Protein AF-A0A5P0DMQ8-F1 (afdb_monomer)

Structure (mmCIF, N/CA/C/O backbone):
data_AF-A0A5P0DMQ8-F1
#
_entry.id   AF-A0A5P0DMQ8-F1
#
loop_
_atom_site.group_PDB
_atom_site.id
_atom_site.type_symbol
_atom_site.label_atom_id
_atom_site.label_alt_id
_atom_site.label_comp_id
_atom_site.label_asym_id
_atom_site.label_entity_id
_atom_site.label_seq_id
_atom_site.pdbx_PDB_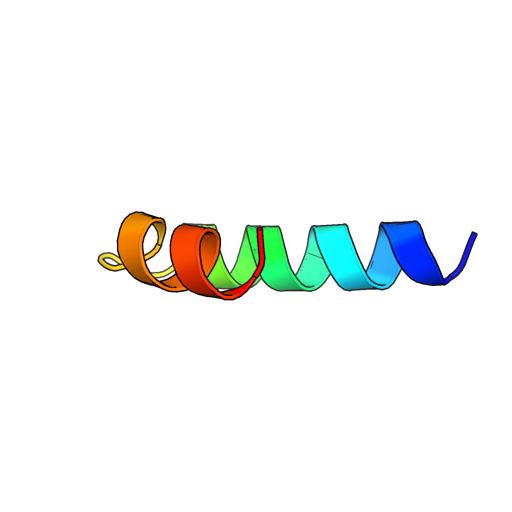ins_code
_atom_site.Cartn_x
_atom_site.Cartn_y
_atom_site.Cartn_z
_atom_site.occupancy
_atom_site.B_iso_or_equiv
_atom_site.auth_seq_id
_atom_site.auth_comp_id
_atom_site.auth_asym_id
_atom_site.auth_atom_id
_atom_site.pdbx_PDB_model_num
ATOM 1 N N . TYR A 1 1 ? 6.081 -1.989 -19.048 1.00 59.69 1 TYR A N 1
ATOM 2 C CA . TYR A 1 1 ? 6.514 -1.172 -17.893 1.00 59.69 1 TYR A CA 1
ATOM 3 C C . TYR A 1 1 ? 5.408 -0.268 -17.327 1.00 59.69 1 TYR A C 1
ATOM 5 O O . TYR A 1 1 ? 5.424 -0.000 -16.137 1.00 59.69 1 TYR 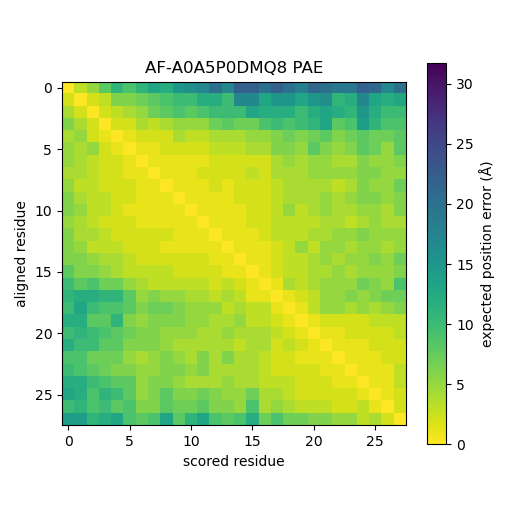A O 1
ATOM 13 N N . ALA A 1 2 ? 4.412 0.165 -18.117 1.00 62.69 2 ALA A N 1
ATOM 14 C CA . ALA A 1 2 ? 3.308 0.995 -17.609 1.00 62.69 2 ALA A CA 1
ATOM 15 C C . ALA A 1 2 ? 2.391 0.275 -16.593 1.00 62.69 2 ALA A C 1
ATOM 17 O O . ALA A 1 2 ? 2.022 0.861 -15.581 1.00 62.69 2 ALA A O 1
ATOM 18 N N . MET A 1 3 ? 2.076 -1.010 -16.808 1.00 73.75 3 MET A N 1
ATOM 19 C CA . MET A 1 3 ? 1.179 -1.770 -15.919 1.00 73.75 3 MET A CA 1
ATOM 20 C C . MET A 1 3 ? 1.680 -1.885 -14.475 1.00 73.75 3 MET A C 1
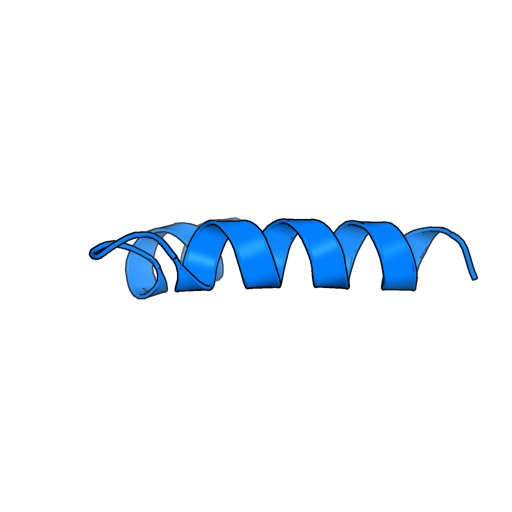ATOM 22 O O . MET A 1 3 ? 0.906 -1.703 -13.541 1.00 73.75 3 MET A O 1
ATOM 26 N N . THR A 1 4 ? 2.982 -2.088 -14.273 1.00 75.12 4 THR A N 1
ATOM 27 C CA . THR A 1 4 ? 3.579 -2.183 -12.935 1.00 75.12 4 THR A CA 1
ATOM 28 C C . THR A 1 4 ? 3.542 -0.848 -12.191 1.00 75.12 4 THR A C 1
ATOM 30 O O . THR A 1 4 ? 3.283 -0.821 -10.994 1.00 75.12 4 THR A O 1
ATOM 33 N N . VAL A 1 5 ? 3.735 0.275 -12.892 1.00 80.81 5 VAL A N 1
ATOM 34 C CA . VAL A 1 5 ? 3.682 1.618 -12.286 1.00 80.81 5 VAL A CA 1
ATOM 35 C C . VAL A 1 5 ? 2.275 1.960 -11.798 1.00 80.81 5 VAL A C 1
ATOM 37 O O . VAL A 1 5 ? 2.123 2.504 -10.704 1.00 80.81 5 VAL A O 1
ATOM 40 N N . HIS A 1 6 ? 1.245 1.635 -12.581 1.00 81.12 6 HIS A N 1
ATOM 41 C CA . HIS A 1 6 ? -0.140 1.881 -12.177 1.00 81.12 6 HIS A CA 1
ATOM 42 C C . HIS A 1 6 ? -0.546 1.014 -10.982 1.00 81.12 6 HIS A C 1
ATOM 44 O O . HIS A 1 6 ? -1.158 1.529 -10.048 1.00 81.12 6 HIS A O 1
ATOM 50 N N . TYR A 1 7 ? -0.121 -0.252 -10.966 1.00 82.19 7 TYR A N 1
ATOM 51 C CA . TYR A 1 7 ? -0.345 -1.154 -9.838 1.00 82.19 7 TYR A CA 1
ATOM 52 C C . TYR A 1 7 ? 0.301 -0.640 -8.544 1.00 82.19 7 TYR A C 1
ATOM 54 O O . TYR A 1 7 ? -0.354 -0.561 -7.507 1.00 82.19 7 TYR A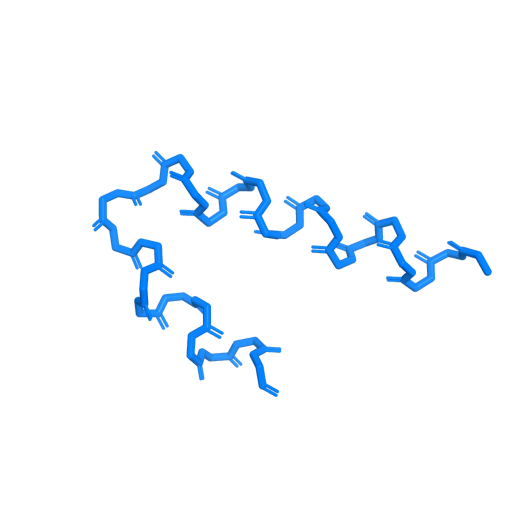 O 1
ATOM 62 N N . TYR A 1 8 ? 1.565 -0.204 -8.601 1.00 83.81 8 TYR A N 1
ATOM 63 C CA . TYR A 1 8 ? 2.252 0.302 -7.411 1.00 83.81 8 TYR A CA 1
ATOM 64 C C . TYR A 1 8 ? 1.628 1.584 -6.853 1.00 83.81 8 TYR A C 1
ATOM 66 O O . TYR A 1 8 ? 1.500 1.707 -5.639 1.00 83.81 8 TYR A O 1
ATOM 74 N N . ARG A 1 9 ? 1.161 2.493 -7.717 1.00 84.44 9 ARG A N 1
ATOM 75 C CA . ARG A 1 9 ? 0.463 3.715 -7.282 1.00 84.44 9 ARG A CA 1
ATOM 76 C C . ARG A 1 9 ? -0.870 3.420 -6.596 1.00 84.44 9 ARG A C 1
ATOM 78 O O . ARG A 1 9 ? -1.172 4.037 -5.581 1.00 84.44 9 ARG A O 1
ATOM 85 N N . LEU A 1 10 ? -1.650 2.483 -7.137 1.00 83.75 10 LEU A N 1
ATOM 86 C CA . LEU A 1 10 ? -2.905 2.041 -6.521 1.00 83.75 10 LEU A CA 1
ATOM 87 C C . LEU A 1 10 ? -2.658 1.383 -5.163 1.00 83.75 10 LEU A C 1
ATOM 89 O O . LEU A 1 10 ? -3.355 1.686 -4.198 1.00 83.75 10 LEU A O 1
ATOM 93 N N . ARG A 1 11 ? -1.623 0.544 -5.073 1.00 85.44 11 ARG A N 1
ATOM 94 C CA . ARG A 1 11 ? -1.218 -0.098 -3.822 1.00 85.44 11 ARG A CA 1
ATOM 95 C C . ARG A 1 11 ? -0.785 0.915 -2.761 1.00 85.44 11 ARG A C 1
ATOM 97 O O . ARG A 1 11 ? -1.230 0.807 -1.625 1.00 85.44 11 ARG A O 1
ATOM 104 N N . ASP A 1 12 ? 0.053 1.892 -3.107 1.00 87.94 12 ASP A N 1
ATOM 105 C CA . ASP A 1 12 ? 0.489 2.927 -2.156 1.00 87.94 12 ASP A CA 1
ATOM 106 C C . ASP A 1 12 ? -0.681 3.795 -1.676 1.00 87.94 12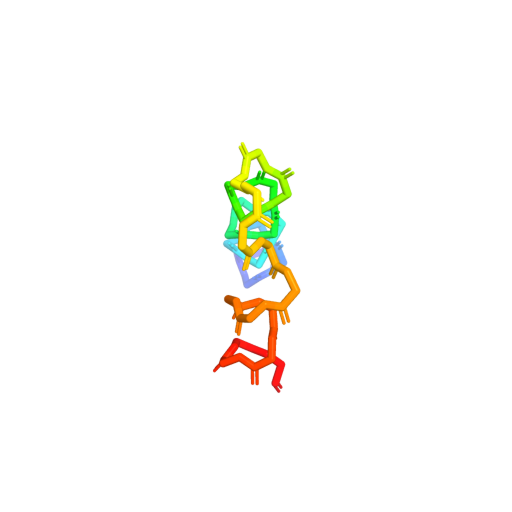 ASP A C 1
ATOM 108 O O . ASP A 1 12 ? -0.790 4.072 -0.483 1.00 87.94 12 ASP A O 1
ATOM 112 N N . TYR A 1 13 ? -1.599 4.165 -2.575 1.00 84.06 13 TYR A N 1
ATOM 113 C CA . TYR A 1 13 ? -2.820 4.877 -2.194 1.00 84.06 13 TYR A CA 1
ATOM 114 C C . TYR A 1 13 ? -3.677 4.041 -1.236 1.00 84.06 13 TYR A C 1
ATOM 116 O O . TYR A 1 13 ? -4.091 4.539 -0.190 1.00 84.06 13 TYR A O 1
ATOM 124 N N . ALA A 1 14 ? -3.887 2.758 -1.547 1.00 86.25 14 ALA A N 1
ATOM 125 C CA . ALA A 1 14 ? -4.623 1.853 -0.676 1.00 86.25 14 ALA A CA 1
ATOM 126 C C . ALA A 1 14 ? -3.957 1.746 0.703 1.00 86.25 14 ALA A C 1
ATOM 128 O O . ALA A 1 14 ? -4.661 1.842 1.700 1.00 86.25 14 ALA A O 1
ATOM 129 N N . LEU A 1 15 ? -2.627 1.593 0.778 1.00 85.31 15 LEU A N 1
ATOM 130 C CA . LEU A 1 15 ? -1.863 1.452 2.033 1.00 85.31 15 LEU A CA 1
ATOM 131 C C . LEU A 1 15 ? -1.964 2.665 2.961 1.00 85.31 15 LEU A C 1
ATOM 133 O O . LEU A 1 15 ? -1.832 2.513 4.173 1.00 85.31 15 LEU A O 1
ATOM 137 N N . GLN A 1 16 ? -2.231 3.852 2.418 1.00 88.25 16 GLN A N 1
ATOM 138 C CA . GLN A 1 16 ? -2.475 5.057 3.212 1.00 88.25 16 GLN A CA 1
ATOM 139 C C . GLN A 1 16 ? -3.894 5.136 3.791 1.00 88.25 16 GLN A C 1
ATOM 141 O O . GLN A 1 16 ? -4.170 6.023 4.598 1.00 88.25 16 GLN A O 1
ATOM 146 N N . HIS A 1 17 ? -4.792 4.224 3.411 1.00 83.62 17 HIS A N 1
ATOM 147 C CA . HIS A 1 17 ? -6.156 4.183 3.921 1.00 83.62 17 HIS A CA 1
ATOM 148 C C . HIS A 1 17 ? -6.278 3.121 5.021 1.00 83.62 17 HIS A C 1
ATOM 150 O O . HIS A 1 17 ? -5.776 2.006 4.864 1.00 83.62 17 HIS A O 1
ATOM 156 N N . PRO A 1 18 ? -7.003 3.403 6.117 1.00 81.88 18 PRO A N 1
ATOM 157 C CA . PRO A 1 18 ? -7.257 2.419 7.173 1.00 81.88 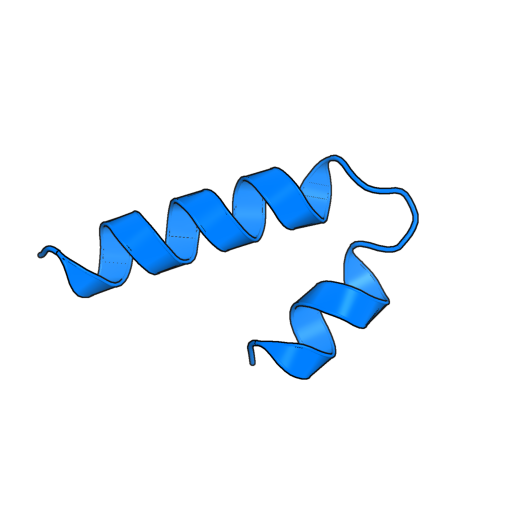18 PRO A CA 1
ATOM 158 C C . PRO A 1 18 ? -8.010 1.177 6.661 1.00 81.88 18 PRO A C 1
ATOM 160 O O . PRO A 1 18 ? -7.962 0.119 7.282 1.00 81.88 18 PRO A O 1
ATOM 163 N N . GLU A 1 19 ? -8.648 1.281 5.493 1.00 83.19 19 GLU A N 1
ATOM 164 C CA . GLU A 1 19 ? -9.342 0.194 4.798 1.00 83.19 19 GLU A CA 1
ATOM 165 C C . GLU A 1 19 ? -8.508 -0.437 3.668 1.00 83.19 19 GLU A C 1
ATOM 167 O O . GLU A 1 19 ? -9.061 -1.112 2.796 1.00 83.19 19 GLU A O 1
ATOM 172 N N . CYS A 1 20 ? -7.179 -0.254 3.672 1.00 83.94 20 CYS A N 1
ATOM 173 C CA . CYS A 1 20 ? -6.267 -0.797 2.659 1.00 83.94 20 CYS A CA 1
ATOM 174 C C . CYS A 1 20 ? -6.569 -2.258 2.311 1.00 83.94 20 CYS A C 1
ATOM 176 O O . CYS A 1 20 ? -6.649 -2.618 1.142 1.00 83.94 20 CYS A O 1
ATOM 178 N N . SER A 1 21 ? -6.798 -3.091 3.327 1.00 77.50 21 SER A N 1
ATOM 179 C CA . SER A 1 21 ? -7.064 -4.523 3.177 1.00 77.50 21 SER A CA 1
ATOM 180 C C . SER A 1 21 ? -8.347 -4.832 2.398 1.00 77.50 21 SER A C 1
ATOM 182 O O . SER A 1 21 ? -8.433 -5.876 1.755 1.00 77.50 21 SER A 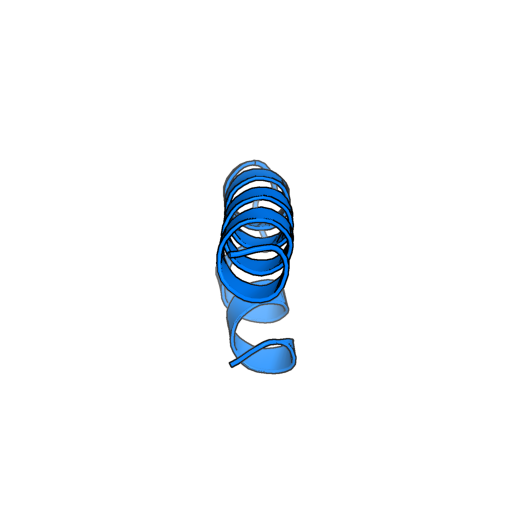O 1
ATOM 184 N N . ALA A 1 22 ? -9.355 -3.957 2.464 1.00 83.69 22 ALA A N 1
ATOM 185 C CA . ALA A 1 22 ? -10.587 -4.095 1.692 1.00 83.69 22 ALA A CA 1
ATOM 186 C C . ALA A 1 22 ? -10.367 -3.659 0.241 1.00 83.69 22 ALA A C 1
ATOM 188 O O . ALA A 1 22 ? -10.754 -4.381 -0.672 1.00 83.69 22 ALA A O 1
ATOM 189 N N . ILE A 1 23 ? -9.675 -2.535 0.033 1.00 82.12 23 I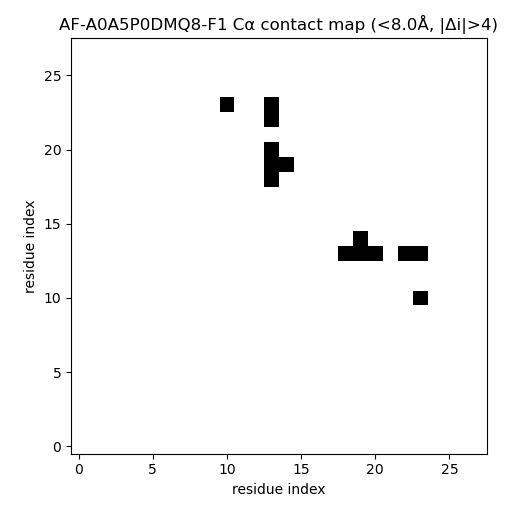LE A N 1
ATOM 190 C CA . ILE A 1 23 ? -9.332 -2.037 -1.303 1.00 82.12 23 ILE A CA 1
ATOM 191 C C . ILE A 1 23 ? -8.438 -3.050 -2.020 1.00 82.12 23 ILE A C 1
ATOM 193 O O . ILE A 1 23 ? -8.761 -3.443 -3.131 1.00 82.12 23 ILE A O 1
ATOM 197 N N . MET A 1 24 ? -7.385 -3.552 -1.368 1.00 82.44 24 MET A N 1
ATOM 198 C CA . MET A 1 24 ? -6.455 -4.528 -1.943 1.00 82.44 24 MET A CA 1
ATOM 199 C C . MET A 1 24 ? -7.166 -5.806 -2.412 1.00 82.44 24 MET A C 1
ATOM 201 O O . MET A 1 24 ? -6.826 -6.324 -3.463 1.00 82.44 24 MET A O 1
ATOM 205 N N . ARG A 1 25 ? -8.203 -6.272 -1.701 1.00 79.62 25 ARG A N 1
ATOM 206 C CA . ARG A 1 25 ? -9.025 -7.422 -2.131 1.00 79.62 25 ARG A CA 1
ATOM 207 C C . ARG A 1 25 ? -9.898 -7.165 -3.363 1.00 79.62 25 ARG A C 1
ATOM 209 O O . AR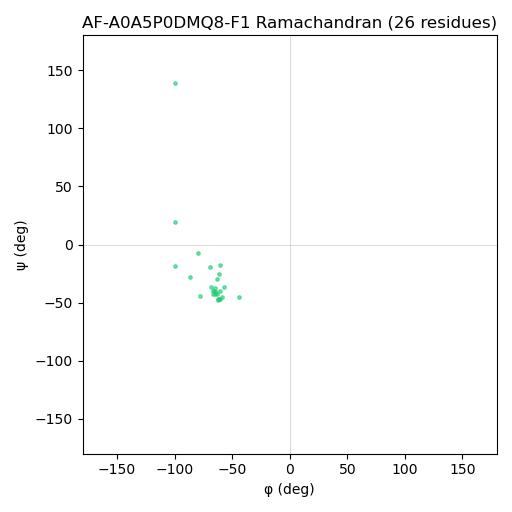G A 1 25 ? -10.388 -8.126 -3.936 1.00 79.62 25 ARG A O 1
ATOM 216 N N . ILE A 1 26 ? -10.177 -5.906 -3.707 1.00 82.44 26 ILE A N 1
ATOM 217 C CA . ILE A 1 26 ? -10.977 -5.536 -4.889 1.00 82.44 26 ILE A CA 1
ATOM 218 C C . ILE A 1 26 ? -10.085 -5.429 -6.138 1.00 82.44 26 ILE A C 1
ATOM 220 O O . ILE A 1 26 ? -10.577 -5.595 -7.252 1.00 82.44 26 ILE A O 1
ATOM 224 N N . ILE A 1 27 ? -8.799 -5.109 -5.955 1.00 77.69 27 ILE A N 1
ATOM 225 C CA . ILE A 1 27 ? -7.811 -4.921 -7.035 1.00 77.69 27 ILE A CA 1
ATOM 226 C C . ILE A 1 27 ? -6.895 -6.129 -7.281 1.00 77.69 27 ILE A C 1
ATOM 228 O O . ILE A 1 27 ? -6.278 -6.163 -8.345 1.00 77.69 27 ILE A O 1
ATOM 232 N N . ASP A 1 28 ? -6.773 -7.057 -6.330 1.00 66.62 28 ASP A N 1
ATOM 233 C CA . ASP A 1 28 ? -6.181 -8.391 -6.544 1.00 66.62 28 ASP A CA 1
ATOM 234 C C . ASP A 1 28 ? -7.104 -9.263 -7.414 1.00 66.62 28 ASP A C 1
ATOM 236 O O . ASP A 1 28 ? -6.588 -9.901 -8.361 1.00 66.62 28 ASP A O 1
#

Sequence (28 aa):
YAMTVHYYRLRDYALQHPECSAIMRIID

Radius of gyration: 9.12 Å; Cα contacts (8 Å, |Δi|>4): 7; chains: 1; bounding box: 18×13×25 Å

InterPro domains:
  IPR004914 Antirestriction protein [PF03230] (2-28)
  IPR042297 Antirestriction domain superfamily [G3DSA:3.30.70.3580] (1-28)

Foldseek 3Di:
DVVVVVVVVQLVVLVPDPNSVVSVVVVD

Solvent-accessible surface area (backbone atoms only — not comparable to full-atom values): 1740 Å² total; per-residue (Å²): 118,67,70,61,55,55,51,52,53,53,49,55,56,29,66,75,37,99,56,21,76,61,51,49,68,75,74,107

Organism: Escherichia coli (NCBI:txid562)

pLDDT: mean 80.33, std 6.9, range [59.69, 88.25]

Secondary structure (DSSP, 8-state):
-HHHHHHHHHHHHHHTSTTHHHHHHHH-